Protein AF-A0A4S3JQ83-F1 (afdb_monomer_lite)

Sequence (144 aa):
MAGPMHPWKRSVSEDKIVYFREKFKEFLSSWKQEEPNMWKEDQERFIEDTALGLQTCFIQSMLLIMDREAFETNKPRLLFLDGYRKIIREGRLDLNEQRISEIAVCYERNIEIPEEVVVGEKYKIYGEIGKGLYRLTNEDFADP

Foldseek 3Di:
DDPDDDPPVQDDDPVVLVVLLVQLLVQLVVVLVVCVPVCVVDVQVSSLVSSVSNLLSQFDDKDWDCDPVCVVPVWTKIFGAGSVRAGQKIDTDNDDPVVVVVVVVCVVVSHDDPPPIDGGQQCGCPHVVNCVRNVDDVVSSDRD

Secondary structure (DSSP, 8-state):
------GGGS---HHHHHHHHHHHHHHHHHHHHH-HHHHHH-HHHHHHHHTHHHHHTT--EEEEE--HHHHHHS-PEEEEE-TT--EEEEEE----HHHHHHHHHHHHHT----SSEEEPTTTSTTSTTHHHHH---TTTTS--

Radius of gyration: 16.52 Å; chains: 1; bounding box: 47×34×43 Å

pLDDT: mean 84.31, std 15.48, range [29.77, 96.5]

Organism: NCBI:txid1220188

Structure (mmCIF, N/CA/C/O backbone):
data_AF-A0A4S3JQ83-F1
#
_entry.id   AF-A0A4S3JQ83-F1
#
loop_
_atom_site.group_PDB
_atom_site.id
_atom_site.type_symbol
_atom_site.label_atom_id
_atom_site.label_alt_id
_atom_site.label_comp_id
_atom_site.label_asym_id
_atom_site.label_entity_id
_atom_site.label_seq_id
_atom_site.pdbx_PDB_ins_code
_atom_site.Cartn_x
_atom_site.Cartn_y
_atom_site.Cartn_z
_atom_site.occupancy
_atom_site.B_iso_or_equiv
_atom_site.auth_seq_id
_atom_site.auth_comp_id
_atom_site.auth_asym_id
_atom_site.auth_atom_id
_atom_site.pdbx_PDB_model_num
ATOM 1 N N . MET A 1 1 ? 27.101 -13.643 -6.918 1.00 29.77 1 MET A N 1
ATOM 2 C CA . MET A 1 1 ? 26.940 -14.704 -5.900 1.00 29.77 1 MET A CA 1
ATOM 3 C C . MET A 1 1 ? 25.951 -14.191 -4.869 1.00 29.77 1 MET A C 1
ATOM 5 O O . MET A 1 1 ? 26.245 -13.192 -4.230 1.00 29.77 1 MET A O 1
ATOM 9 N N . ALA A 1 2 ? 24.759 -14.780 -4.783 1.00 34.25 2 ALA A N 1
ATOM 10 C CA . ALA A 1 2 ? 23.774 -14.409 -3.770 1.00 34.25 2 ALA A CA 1
ATOM 11 C C . ALA A 1 2 ? 24.110 -15.166 -2.476 1.00 34.25 2 ALA A C 1
ATOM 13 O O . ALA A 1 2 ? 24.168 -16.394 -2.486 1.00 34.25 2 ALA A O 1
ATOM 14 N N . GLY A 1 3 ? 24.413 -14.431 -1.403 1.00 30.64 3 GLY A N 1
ATOM 15 C CA . GLY A 1 3 ? 24.700 -14.997 -0.083 1.00 30.64 3 GLY A CA 1
ATOM 16 C C . GLY A 1 3 ? 23.494 -15.737 0.514 1.00 30.64 3 GLY A C 1
ATOM 17 O O . GLY A 1 3 ? 22.379 -15.628 -0.005 1.00 30.64 3 GLY A O 1
ATOM 18 N N . PRO A 1 4 ? 23.693 -16.508 1.597 1.00 34.59 4 PRO A N 1
ATOM 19 C CA . PRO A 1 4 ? 22.652 -17.351 2.164 1.00 34.59 4 PRO A CA 1
ATOM 20 C C . PRO A 1 4 ? 21.495 -16.486 2.677 1.00 34.59 4 PRO A C 1
ATOM 22 O O . PRO A 1 4 ? 21.633 -15.689 3.603 1.00 34.59 4 PRO A O 1
ATOM 25 N N . MET A 1 5 ? 20.333 -16.644 2.046 1.00 35.47 5 MET A N 1
ATOM 26 C CA . MET A 1 5 ? 19.081 -16.015 2.454 1.00 35.47 5 MET A CA 1
ATOM 27 C C . MET A 1 5 ? 18.645 -16.626 3.794 1.00 35.47 5 MET A C 1
ATOM 29 O O . MET A 1 5 ? 18.121 -17.739 3.839 1.00 35.47 5 MET A O 1
ATOM 33 N N . HIS A 1 6 ? 18.894 -15.920 4.900 1.00 30.52 6 HIS A N 1
ATOM 34 C CA . HIS A 1 6 ? 18.501 -16.382 6.229 1.00 30.52 6 HIS A CA 1
ATOM 35 C C . HIS A 1 6 ? 16.963 -16.521 6.333 1.00 30.52 6 HIS A C 1
ATOM 37 O O . HIS A 1 6 ? 16.248 -15.564 6.027 1.00 30.52 6 HIS A O 1
ATOM 43 N N . PRO A 1 7 ? 16.431 -17.666 6.810 1.00 37.28 7 PRO A N 1
ATOM 44 C CA . PRO A 1 7 ? 14.985 -17.931 6.888 1.00 37.28 7 PRO A CA 1
ATOM 45 C C . PRO A 1 7 ? 14.195 -16.980 7.801 1.00 37.28 7 PRO A C 1
ATOM 47 O O . PRO A 1 7 ? 12.973 -16.906 7.702 1.00 37.28 7 PRO A O 1
ATOM 50 N N . TRP A 1 8 ? 14.882 -16.244 8.677 1.00 32.94 8 TRP A N 1
ATOM 51 C CA . TRP A 1 8 ? 14.294 -15.517 9.805 1.00 32.94 8 TRP A CA 1
ATOM 52 C C . TRP A 1 8 ? 13.916 -14.051 9.5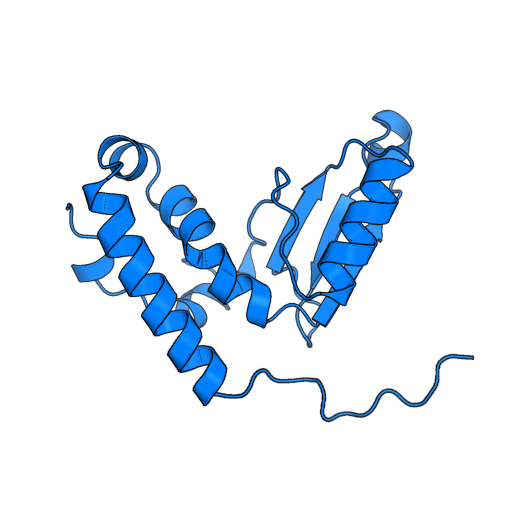15 1.00 32.94 8 TRP A C 1
ATOM 54 O O . TRP A 1 8 ? 13.504 -13.342 10.423 1.00 32.94 8 TRP A O 1
ATOM 64 N N . LYS A 1 9 ? 13.991 -13.591 8.255 1.00 42.22 9 LYS A N 1
ATOM 65 C CA . LYS A 1 9 ? 13.469 -12.274 7.815 1.00 42.22 9 LYS A CA 1
ATOM 66 C C . LYS A 1 9 ? 12.053 -12.336 7.206 1.00 42.22 9 LYS A C 1
ATOM 68 O O . LYS A 1 9 ? 11.639 -11.421 6.510 1.00 42.22 9 LYS A O 1
ATOM 73 N N . ARG A 1 10 ? 11.303 -13.425 7.418 1.00 49.19 10 ARG A N 1
ATOM 74 C CA . ARG A 1 1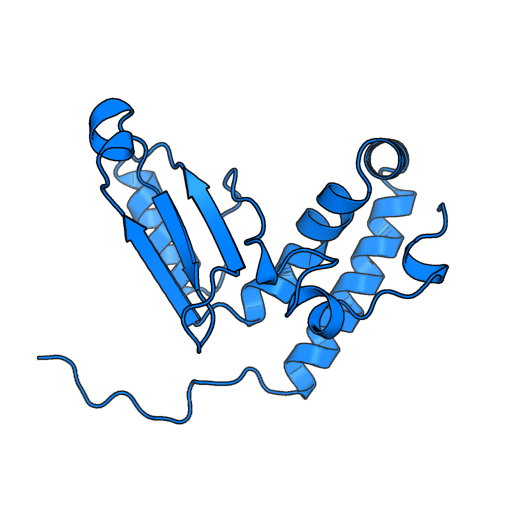0 ? 10.009 -13.666 6.742 1.00 49.19 10 ARG A CA 1
ATOM 75 C C . ARG A 1 10 ? 8.762 -13.113 7.447 1.00 49.19 10 ARG A C 1
ATOM 77 O O . ARG A 1 10 ? 7.683 -13.227 6.877 1.00 49.19 10 ARG A O 1
ATOM 84 N N . SER A 1 11 ? 8.861 -12.527 8.640 1.00 62.72 11 SER A N 1
ATOM 85 C CA . SER A 1 11 ? 7.680 -12.051 9.375 1.00 62.72 11 SER A CA 1
ATOM 86 C C . SER A 1 11 ? 7.935 -10.739 10.107 1.00 62.72 11 SER A C 1
ATOM 88 O O . SER A 1 11 ? 8.887 -10.621 10.879 1.00 62.72 11 SER A O 1
ATOM 90 N N . VAL A 1 12 ? 7.038 -9.776 9.909 1.00 69.50 12 VAL A N 1
ATOM 91 C CA . VAL A 1 12 ? 6.848 -8.647 10.827 1.00 69.50 12 VAL A CA 1
ATOM 92 C C . VAL A 1 12 ? 6.421 -9.225 12.180 1.00 69.50 12 VAL A C 1
ATOM 94 O O . VAL A 1 12 ? 5.603 -10.145 12.207 1.00 69.50 12 VAL A O 1
ATOM 97 N N . SER A 1 13 ? 6.989 -8.750 13.293 1.00 81.94 13 SER A N 1
ATOM 98 C CA . SER A 1 13 ? 6.569 -9.224 14.618 1.00 81.94 13 SER A CA 1
ATOM 99 C C . SER A 1 13 ? 5.102 -8.880 14.868 1.00 81.94 13 SER A C 1
ATOM 101 O O . SER A 1 13 ? 4.637 -7.820 14.446 1.00 81.94 13 SER A O 1
ATOM 103 N N . GLU A 1 14 ? 4.379 -9.748 15.575 1.00 82.06 14 GLU A N 1
ATOM 104 C CA . GLU A 1 14 ? 2.957 -9.524 15.864 1.00 82.06 14 GLU A CA 1
ATOM 105 C C . GLU A 1 14 ? 2.720 -8.180 16.563 1.00 82.06 14 GLU A C 1
ATOM 107 O O . GLU A 1 14 ? 1.831 -7.442 16.150 1.00 82.06 14 GLU A O 1
ATOM 112 N N . ASP A 1 15 ? 3.586 -7.796 17.505 1.00 86.75 15 ASP A N 1
ATOM 113 C CA . ASP A 1 15 ? 3.520 -6.498 18.190 1.00 86.75 15 ASP A CA 1
ATOM 114 C C . ASP A 1 15 ? 3.580 -5.311 17.221 1.00 86.75 15 ASP A C 1
ATOM 116 O O . ASP A 1 15 ? 2.835 -4.342 17.363 1.00 86.75 15 ASP A O 1
ATOM 120 N N . LYS A 1 16 ? 4.436 -5.388 16.190 1.00 84.62 16 LYS A N 1
ATOM 121 C CA . LYS A 1 16 ? 4.515 -4.344 15.160 1.00 84.62 16 LYS A CA 1
ATOM 122 C C . LYS A 1 16 ? 3.237 -4.307 14.330 1.00 84.62 16 LYS A C 1
ATOM 124 O O . LYS A 1 16 ? 2.746 -3.224 14.035 1.00 84.62 16 LYS A O 1
ATOM 129 N N . ILE A 1 17 ? 2.689 -5.468 13.972 1.00 85.19 17 ILE A N 1
ATOM 130 C CA . ILE A 1 17 ? 1.437 -5.553 13.208 1.00 85.19 17 ILE A CA 1
ATOM 131 C C . ILE A 1 17 ? 0.280 -4.948 14.009 1.00 85.19 17 ILE A C 1
ATOM 133 O O . ILE A 1 17 ? -0.524 -4.206 13.450 1.00 85.19 17 ILE A O 1
ATOM 137 N N . VAL A 1 18 ? 0.191 -5.253 15.307 1.00 89.69 18 VAL A N 1
ATOM 138 C CA . VAL A 1 18 ? -0.824 -4.684 16.205 1.00 89.69 18 VAL A CA 1
ATOM 139 C C . VAL A 1 18 ? -0.673 -3.168 16.274 1.00 89.69 18 VAL A C 1
ATOM 141 O O . VAL A 1 18 ? -1.633 -2.467 15.969 1.00 89.69 18 VAL A O 1
ATOM 144 N N . TYR A 1 19 ? 0.537 -2.674 16.544 1.00 90.62 19 TYR A N 1
ATOM 145 C CA . TYR A 1 19 ? 0.827 -1.241 16.600 1.00 90.62 19 TYR A CA 1
ATOM 146 C C . TYR A 1 19 ? 0.414 -0.501 15.318 1.00 90.62 19 TYR A C 1
ATOM 148 O O . TYR A 1 19 ? -0.301 0.498 15.369 1.00 90.62 19 TYR A O 1
ATOM 156 N N . PHE A 1 20 ? 0.828 -0.997 14.147 1.00 90.44 20 PHE A N 1
ATOM 157 C CA . PHE A 1 20 ? 0.488 -0.350 12.879 1.00 90.44 20 PHE A CA 1
ATOM 158 C C . PHE A 1 20 ? -1.003 -0.441 12.552 1.00 90.44 20 PHE A C 1
ATOM 160 O O . PHE A 1 20 ? -1.535 0.467 11.919 1.00 90.44 20 PHE A O 1
ATOM 167 N N . ARG A 1 21 ? -1.693 -1.501 12.990 1.00 93.06 21 ARG A N 1
ATOM 168 C CA . ARG A 1 21 ? -3.144 -1.620 12.818 1.00 93.06 21 ARG A CA 1
ATOM 169 C C . ARG A 1 21 ? -3.891 -0.603 13.676 1.00 93.06 21 ARG A C 1
ATOM 171 O O . ARG A 1 21 ? -4.830 0.011 13.184 1.00 93.06 21 ARG A O 1
ATOM 178 N N . GLU A 1 22 ? -3.481 -0.415 14.926 1.00 94.31 22 GLU A N 1
ATOM 179 C CA . GLU A 1 22 ? -4.061 0.602 15.811 1.00 94.31 22 GLU A CA 1
ATOM 180 C C . GLU A 1 22 ? -3.851 2.004 15.236 1.00 94.31 22 GLU A C 1
ATOM 182 O O . GLU A 1 22 ? -4.815 2.748 15.075 1.00 94.31 22 GLU A O 1
ATOM 187 N N . LYS A 1 23 ? -2.623 2.317 14.798 1.00 93.81 23 LYS A N 1
ATOM 188 C CA . LYS A 1 23 ? -2.316 3.592 14.132 1.00 93.81 23 LYS A CA 1
ATOM 189 C C . LYS A 1 23 ? -3.140 3.815 12.871 1.00 93.81 23 LYS A C 1
ATOM 191 O O . LYS A 1 23 ? -3.642 4.910 12.656 1.00 93.81 23 LYS A O 1
ATOM 196 N N . PHE A 1 24 ? -3.314 2.777 12.058 1.00 94.62 24 PHE A N 1
ATOM 197 C CA . PHE A 1 24 ? -4.180 2.838 10.888 1.00 94.62 24 PHE A CA 1
ATOM 198 C C . PHE A 1 24 ? -5.626 3.201 11.261 1.00 94.62 24 PHE A C 1
ATOM 200 O O . PHE A 1 24 ? -6.198 4.082 10.628 1.00 94.62 24 PHE A O 1
ATOM 207 N N . LYS A 1 25 ? -6.211 2.581 12.295 1.00 95.62 25 LYS A N 1
ATOM 208 C CA . LYS A 1 25 ? -7.585 2.900 12.720 1.00 95.62 25 LYS A CA 1
ATOM 209 C C . LYS A 1 25 ? -7.717 4.315 13.284 1.00 95.62 25 LYS A C 1
ATOM 211 O O . LYS A 1 25 ? -8.708 4.987 13.006 1.00 95.62 25 LYS A O 1
ATOM 216 N N . GLU A 1 26 ? -6.717 4.782 14.032 1.00 95.50 26 GLU A N 1
ATOM 217 C CA . GLU A 1 26 ? -6.648 6.175 14.492 1.00 95.50 26 GLU A CA 1
ATOM 218 C C . GLU A 1 26 ? -6.646 7.150 13.305 1.00 95.50 26 GLU A C 1
ATOM 220 O O . GLU A 1 26 ? -7.446 8.086 13.280 1.00 95.50 26 GLU A O 1
ATOM 225 N N . PHE A 1 27 ? -5.800 6.905 12.296 1.00 94.12 27 PHE A N 1
ATOM 226 C CA . PHE A 1 27 ? -5.749 7.737 11.093 1.00 94.12 27 PHE A CA 1
ATOM 227 C C . PHE A 1 27 ? -7.041 7.671 10.285 1.00 94.12 27 PHE A C 1
ATOM 229 O O . PHE A 1 27 ? -7.532 8.716 9.877 1.00 94.12 27 PHE A O 1
ATOM 236 N N . LEU A 1 28 ? -7.630 6.483 10.116 1.00 95.94 28 LEU A N 1
ATOM 237 C CA . LEU A 1 28 ? -8.899 6.313 9.406 1.00 95.94 28 LEU A CA 1
ATOM 238 C C . LEU A 1 28 ? -10.007 7.150 10.045 1.00 95.94 28 LEU A C 1
ATOM 240 O O . LEU A 1 28 ? -10.741 7.833 9.338 1.00 95.94 28 LEU A O 1
ATOM 244 N N . SER A 1 29 ? -10.099 7.140 11.375 1.00 95.19 29 SER A N 1
ATOM 245 C CA . SER A 1 29 ? -11.069 7.957 12.106 1.00 95.19 29 SER A CA 1
ATOM 246 C C . SER A 1 29 ? -10.807 9.461 11.940 1.00 95.19 29 SER A C 1
ATOM 248 O O . SER A 1 29 ? -11.723 10.203 11.593 1.00 95.19 29 SER A O 1
ATOM 250 N N . SER A 1 30 ? -9.555 9.910 12.112 1.00 95.06 30 SER A N 1
ATOM 251 C CA . SER A 1 30 ? -9.182 11.330 11.957 1.00 95.06 30 SER A CA 1
ATOM 252 C C . SER A 1 30 ? -9.473 11.835 10.547 1.00 95.06 30 SER A C 1
ATOM 254 O O . SER A 1 30 ? -10.162 12.835 10.361 1.00 95.06 30 SER A O 1
ATOM 256 N N . TRP A 1 31 ? -9.012 11.103 9.533 1.00 94.00 31 TRP A N 1
ATOM 257 C CA . TRP A 1 31 ? -9.144 11.514 8.141 1.00 94.00 31 TRP A CA 1
ATOM 258 C C . TRP A 1 31 ? -10.596 11.502 7.678 1.00 94.00 31 TRP A C 1
ATOM 260 O O . TRP A 1 31 ? -10.978 12.356 6.888 1.00 94.00 31 TRP A O 1
ATOM 270 N N . LYS A 1 32 ? -11.439 10.590 8.178 1.00 94.88 32 LYS A N 1
ATOM 271 C CA . LYS A 1 32 ? -12.883 10.632 7.902 1.00 94.88 32 LYS A CA 1
ATOM 272 C C . LYS A 1 32 ? -13.529 11.936 8.366 1.00 94.88 32 LYS A C 1
ATOM 274 O O . LYS A 1 32 ? -14.425 12.438 7.693 1.00 94.88 32 LYS A O 1
ATOM 279 N N . GLN A 1 33 ? -13.100 12.463 9.513 1.00 93.81 33 GLN A N 1
ATOM 280 C CA . GLN A 1 33 ? -13.604 13.734 10.037 1.00 93.81 33 GLN A CA 1
ATOM 281 C C . GLN A 1 33 ? -13.075 14.931 9.241 1.00 93.81 33 GLN A C 1
ATOM 283 O O . GLN A 1 33 ? -13.808 15.898 9.037 1.00 93.81 33 GLN A O 1
ATOM 288 N N . GLU A 1 34 ? -11.823 14.864 8.789 1.00 94.56 34 GLU A N 1
ATOM 289 C CA . GLU A 1 34 ? -11.171 15.923 8.011 1.00 94.56 34 GLU A CA 1
ATOM 290 C C . GLU A 1 34 ? -11.678 15.979 6.560 1.00 94.56 34 GLU A C 1
ATOM 292 O O . GLU A 1 34 ? -11.981 17.057 6.054 1.00 94.56 34 GLU A O 1
ATOM 297 N N . GLU A 1 35 ? -11.844 14.820 5.917 1.00 93.50 35 GLU A N 1
ATOM 298 C CA . GLU A 1 35 ? -12.166 14.670 4.493 1.00 93.50 35 GLU A CA 1
ATOM 299 C C . GLU A 1 35 ? 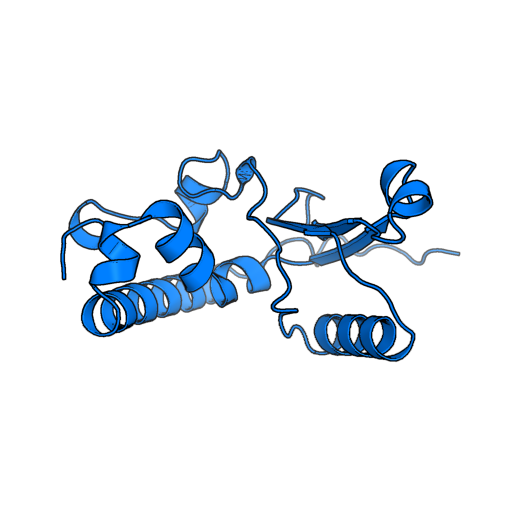-13.417 13.788 4.257 1.00 93.50 35 GLU A C 1
ATOM 301 O O . GLU A 1 35 ? -13.375 12.778 3.542 1.00 93.50 35 GLU A O 1
ATOM 306 N N . PRO A 1 36 ? -14.593 14.159 4.807 1.00 93.94 36 PRO A N 1
ATOM 307 C CA . PRO A 1 36 ? -15.800 13.329 4.755 1.00 93.94 36 PRO A CA 1
ATOM 308 C C . PRO A 1 36 ? -16.355 13.145 3.336 1.00 93.94 36 PRO A C 1
ATOM 310 O O . PRO A 1 36 ? -17.106 12.204 3.078 1.00 93.94 36 PRO A O 1
ATOM 313 N N . ASN A 1 37 ? -16.022 14.047 2.409 1.00 95.25 37 ASN A N 1
ATOM 314 C CA . ASN A 1 37 ? -16.444 13.935 1.014 1.00 95.25 37 ASN A CA 1
ATOM 315 C C . ASN A 1 37 ? -15.653 12.848 0.280 1.00 95.25 37 ASN A C 1
ATOM 317 O O . ASN A 1 37 ? -16.264 12.060 -0.434 1.00 95.25 37 ASN A O 1
ATOM 321 N N . MET A 1 38 ? -14.336 12.758 0.509 1.00 92.44 38 MET A N 1
ATOM 322 C CA . MET A 1 38 ? -13.507 11.702 -0.082 1.00 92.44 38 MET A CA 1
ATOM 323 C C . MET A 1 38 ? -13.928 10.324 0.436 1.00 92.44 38 MET A C 1
ATOM 325 O O . MET A 1 38 ? -14.030 9.380 -0.344 1.00 92.44 38 MET A O 1
ATOM 329 N N . TRP A 1 39 ? -14.272 10.231 1.728 1.00 94.50 39 TRP A N 1
ATOM 330 C CA . TRP A 1 39 ? -14.865 9.022 2.305 1.00 94.50 39 TRP A CA 1
ATOM 331 C C . TRP A 1 39 ? -16.134 8.583 1.559 1.00 94.50 39 TRP A C 1
ATOM 333 O O . TRP A 1 39 ? -16.300 7.406 1.259 1.00 94.50 39 TRP A O 1
ATOM 343 N N . LYS A 1 40 ? -17.039 9.516 1.246 1.00 93.81 40 LYS A N 1
ATOM 344 C CA . LYS A 1 40 ? -18.311 9.208 0.567 1.00 93.81 40 LYS A CA 1
ATOM 345 C C . LYS A 1 40 ? -18.150 8.885 -0.917 1.00 93.81 40 LYS A C 1
ATOM 347 O O . LYS A 1 40 ? -19.011 8.205 -1.469 1.00 93.81 40 LYS A O 1
ATOM 352 N N . GLU A 1 41 ? -17.109 9.407 -1.557 1.00 94.81 41 GLU A N 1
ATOM 353 C CA . GLU A 1 41 ? -16.842 9.193 -2.978 1.00 94.81 41 GLU A CA 1
ATOM 354 C C . GLU A 1 41 ? -16.306 7.783 -3.247 1.00 94.81 41 GLU A C 1
ATOM 356 O O . GLU A 1 41 ? -16.854 7.075 -4.091 1.00 94.81 41 GLU A O 1
ATOM 361 N N . ASP A 1 42 ? -15.274 7.365 -2.509 1.00 93.31 42 ASP A N 1
ATOM 362 C CA . ASP A 1 42 ? -14.647 6.052 -2.671 1.00 93.31 42 ASP A CA 1
ATOM 363 C C . ASP A 1 42 ? -14.068 5.555 -1.338 1.00 93.31 42 ASP A C 1
ATOM 365 O O . ASP A 1 42 ? -12.910 5.802 -0.990 1.00 93.31 42 ASP A O 1
ATOM 369 N N . GLN A 1 43 ? -14.896 4.836 -0.577 1.00 93.06 43 GLN A N 1
ATOM 370 C CA . GLN A 1 43 ? -14.516 4.295 0.730 1.00 93.06 43 GLN A CA 1
ATOM 371 C C . GLN A 1 43 ? -13.342 3.318 0.643 1.00 93.06 43 GLN A C 1
ATOM 373 O O . GLN A 1 43 ? -12.493 3.304 1.534 1.00 93.06 43 GLN A O 1
ATOM 378 N N . GLU A 1 44 ? -13.296 2.480 -0.396 1.00 91.88 44 GLU A N 1
ATOM 379 C CA . GLU A 1 44 ? -12.263 1.450 -0.508 1.00 91.88 44 GLU A CA 1
ATOM 380 C C . GLU A 1 44 ? -10.905 2.097 -0.732 1.00 91.88 44 GLU A C 1
ATOM 382 O O . GLU A 1 44 ? -9.966 1.835 0.023 1.00 91.88 44 GLU A O 1
ATOM 387 N N . ARG A 1 45 ? -10.828 3.009 -1.705 1.00 89.62 45 ARG A N 1
ATOM 388 C CA . ARG A 1 45 ? -9.605 3.754 -1.988 1.00 89.62 45 ARG A CA 1
ATOM 389 C C . ARG A 1 45 ? -9.169 4.595 -0.795 1.00 89.62 45 ARG A C 1
ATOM 391 O O . ARG A 1 45 ? -7.997 4.573 -0.436 1.00 89.62 45 ARG A O 1
ATOM 398 N N . PHE A 1 46 ? -10.108 5.265 -0.128 1.00 92.62 46 PHE A N 1
ATOM 399 C CA . PHE A 1 46 ? -9.820 6.049 1.072 1.00 92.62 46 PHE A CA 1
ATOM 400 C C . PHE A 1 46 ? -9.165 5.202 2.174 1.00 92.62 46 PHE A C 1
ATOM 402 O O . PHE A 1 46 ? -8.169 5.599 2.785 1.00 92.62 46 PHE A O 1
ATOM 409 N N . ILE A 1 47 ? -9.703 4.003 2.418 1.00 93.56 47 ILE A N 1
ATOM 410 C CA . ILE A 1 47 ? -9.144 3.053 3.384 1.00 93.56 47 ILE A CA 1
ATOM 411 C C . ILE A 1 47 ? -7.753 2.592 2.948 1.00 93.56 47 ILE A C 1
ATOM 413 O O . ILE A 1 47 ? -6.835 2.546 3.768 1.00 93.56 47 ILE A O 1
ATOM 417 N N . GLU A 1 48 ? -7.596 2.232 1.677 1.00 91.06 48 GLU A N 1
ATOM 418 C CA . GLU A 1 48 ? -6.343 1.729 1.116 1.00 91.06 48 GLU A CA 1
ATOM 419 C C . GLU A 1 48 ? -5.213 2.764 1.151 1.00 91.06 48 GLU A C 1
ATOM 421 O O . GLU A 1 48 ? -4.067 2.394 1.435 1.00 91.06 48 GLU A O 1
ATOM 426 N N . ASP A 1 49 ? -5.542 4.039 0.939 1.00 88.38 49 ASP A N 1
ATOM 427 C CA . ASP A 1 49 ? -4.629 5.176 1.055 1.00 88.38 49 ASP A CA 1
ATOM 428 C C . ASP A 1 49 ? -4.288 5.469 2.520 1.00 88.38 49 ASP A C 1
ATOM 430 O O . ASP A 1 49 ? -3.129 5.708 2.853 1.00 88.38 49 ASP A O 1
ATOM 434 N N . THR A 1 50 ? -5.254 5.346 3.435 1.00 91.44 50 THR A N 1
ATOM 435 C CA . THR A 1 50 ? -5.002 5.528 4.875 1.00 91.44 50 THR A CA 1
ATOM 436 C C . THR A 1 50 ? -4.172 4.384 5.474 1.00 91.44 50 THR A C 1
ATOM 438 O O . THR A 1 50 ? -3.426 4.563 6.441 1.00 91.44 50 THR A O 1
ATOM 441 N N . ALA A 1 51 ? -4.255 3.180 4.901 1.00 91.31 51 ALA A N 1
ATOM 442 C CA . ALA A 1 51 ? -3.557 1.991 5.391 1.00 91.31 51 ALA A CA 1
ATOM 443 C C . ALA A 1 51 ? -2.075 1.903 4.986 1.00 91.31 51 ALA A C 1
ATOM 445 O O . ALA A 1 51 ? -1.422 0.877 5.198 1.00 91.31 51 ALA A O 1
ATOM 446 N N . LEU A 1 52 ? -1.528 2.991 4.461 1.00 86.75 52 LEU A N 1
ATOM 447 C CA . LEU A 1 52 ? -0.174 3.145 3.947 1.00 86.75 52 LEU A CA 1
ATOM 448 C C . LEU A 1 52 ? 0.929 2.586 4.845 1.00 86.75 52 LEU A C 1
ATOM 450 O O . LEU A 1 52 ? 1.708 1.712 4.454 1.00 86.75 52 LEU A O 1
ATOM 454 N N . GLY A 1 53 ? 0.976 3.066 6.090 1.00 83.25 53 GLY A N 1
ATOM 455 C CA . GLY A 1 53 ? 1.993 2.663 7.057 1.00 83.25 53 GLY A CA 1
ATOM 456 C C . GLY A 1 53 ? 1.848 1.195 7.452 1.00 83.25 53 GLY A C 1
ATOM 457 O O . GLY A 1 53 ? 2.845 0.488 7.612 1.00 83.25 53 GLY A O 1
ATOM 458 N N . LEU A 1 54 ? 0.604 0.711 7.537 1.00 89.38 54 LEU A N 1
ATOM 459 C CA . LEU A 1 54 ? 0.314 -0.690 7.818 1.00 89.38 54 LEU A CA 1
ATOM 460 C C . LEU A 1 54 ? 0.764 -1.594 6.669 1.00 89.38 54 LEU A C 1
ATOM 462 O O . LEU A 1 54 ? 1.394 -2.612 6.927 1.00 89.38 54 LEU A O 1
ATOM 466 N N . GLN A 1 55 ? 0.504 -1.231 5.416 1.00 89.44 55 GLN A N 1
ATOM 467 C CA . GLN A 1 55 ? 0.957 -1.996 4.250 1.00 89.44 55 GLN A CA 1
ATOM 468 C C . GLN A 1 55 ? 2.490 -1.980 4.136 1.00 89.44 55 GLN A C 1
ATOM 470 O O . GLN A 1 55 ? 3.111 -3.028 3.946 1.00 89.44 55 GLN A O 1
ATOM 475 N N . THR A 1 56 ? 3.108 -0.813 4.344 1.00 84.31 56 THR A N 1
ATOM 476 C CA . THR A 1 56 ? 4.562 -0.609 4.251 1.00 84.31 56 THR A CA 1
ATOM 477 C C . THR A 1 56 ? 5.338 -1.504 5.211 1.00 84.31 56 THR A C 1
ATOM 479 O O . THR A 1 56 ? 6.386 -2.036 4.848 1.00 84.31 56 THR A O 1
ATOM 482 N N . CYS A 1 57 ? 4.819 -1.755 6.420 1.00 82.12 57 CYS A N 1
ATOM 483 C CA . CYS A 1 57 ? 5.538 -2.580 7.390 1.00 82.12 57 CYS A CA 1
ATOM 484 C C . CYS A 1 57 ? 5.747 -4.037 6.927 1.00 82.12 57 CYS A C 1
ATOM 486 O O . CYS A 1 57 ? 6.661 -4.695 7.424 1.00 82.12 57 CYS A O 1
ATOM 488 N N . PHE A 1 58 ? 4.967 -4.520 5.949 1.00 84.88 58 PHE A N 1
ATOM 489 C CA . PHE A 1 58 ? 5.093 -5.862 5.369 1.00 84.88 58 PHE A CA 1
ATOM 490 C C . PHE A 1 58 ? 6.017 -5.937 4.153 1.00 84.88 58 PHE A C 1
ATOM 492 O O . PHE A 1 58 ? 6.341 -7.049 3.727 1.00 84.88 58 PHE A O 1
ATOM 499 N N . ILE A 1 59 ? 6.462 -4.806 3.602 1.00 85.81 59 ILE A N 1
ATOM 500 C CA . ILE A 1 59 ? 7.345 -4.792 2.434 1.00 85.81 59 ILE A CA 1
ATOM 501 C C . ILE A 1 59 ? 8.688 -5.423 2.816 1.00 85.81 59 ILE A C 1
ATOM 503 O O . ILE A 1 59 ? 9.325 -5.053 3.799 1.00 85.81 59 ILE A O 1
ATOM 507 N N . GLN A 1 60 ? 9.111 -6.418 2.040 1.00 85.50 60 GLN A N 1
ATOM 508 C CA . GLN A 1 60 ? 10.398 -7.108 2.193 1.00 85.50 60 GLN A CA 1
ATOM 509 C C . GLN A 1 60 ? 11.293 -6.955 0.970 1.00 85.50 60 GLN A C 1
ATOM 511 O O . GLN A 1 60 ? 12.502 -7.166 1.053 1.00 85.50 60 GLN A O 1
ATOM 516 N N . SER A 1 61 ? 10.704 -6.644 -0.181 1.00 86.38 61 SER A N 1
ATOM 517 C CA . SER A 1 61 ? 11.453 -6.403 -1.404 1.00 86.38 61 SER A CA 1
ATOM 518 C C . SER A 1 61 ? 10.666 -5.519 -2.354 1.00 86.38 61 SER A C 1
ATOM 520 O O . SER A 1 61 ? 9.442 -5.422 -2.273 1.00 86.38 61 SER A O 1
ATOM 522 N N . MET A 1 62 ? 11.397 -4.897 -3.265 1.00 86.75 62 MET A N 1
ATOM 523 C CA . MET A 1 62 ? 10.861 -4.064 -4.323 1.00 86.75 62 MET A CA 1
ATOM 524 C C . MET A 1 62 ? 11.444 -4.542 -5.651 1.00 86.75 62 MET A C 1
ATOM 526 O O . MET A 1 62 ? 12.627 -4.886 -5.719 1.00 86.75 62 MET A O 1
ATOM 530 N N . LEU A 1 63 ? 10.620 -4.596 -6.694 1.00 89.12 63 LEU A N 1
ATOM 531 C CA . LEU A 1 63 ? 11.050 -4.940 -8.046 1.00 89.12 63 LEU A CA 1
ATOM 532 C C . LEU A 1 63 ? 10.635 -3.844 -9.014 1.00 89.12 63 LEU A C 1
ATOM 534 O O . LEU A 1 63 ? 9.472 -3.459 -9.055 1.00 89.12 63 LEU A O 1
ATOM 538 N N . LEU A 1 64 ? 11.587 -3.404 -9.827 1.00 88.69 64 LEU A N 1
ATOM 539 C CA . LEU A 1 64 ? 11.349 -2.521 -10.956 1.00 88.69 64 LEU A CA 1
ATOM 540 C C . LEU A 1 64 ? 11.439 -3.352 -12.240 1.00 88.69 64 LEU A C 1
ATOM 542 O O . LEU A 1 64 ? 12.450 -4.015 -12.481 1.00 88.69 64 LEU A O 1
ATOM 546 N N . ILE A 1 65 ? 10.376 -3.356 -13.039 1.00 92.38 65 ILE A N 1
ATOM 547 C CA . ILE A 1 65 ? 10.235 -4.223 -14.211 1.00 92.38 65 ILE A CA 1
ATOM 548 C C . ILE A 1 65 ? 10.151 -3.375 -15.480 1.00 92.38 65 ILE A C 1
ATOM 550 O O . ILE A 1 65 ? 9.226 -2.582 -15.656 1.00 92.38 65 ILE A O 1
ATOM 554 N N . MET A 1 66 ? 11.093 -3.622 -16.393 1.00 92.75 66 MET A N 1
ATOM 555 C CA . MET A 1 66 ? 11.074 -3.130 -17.773 1.00 92.75 66 MET A CA 1
ATOM 556 C C . MET A 1 66 ? 10.379 -4.167 -18.668 1.00 92.75 66 MET A C 1
ATOM 558 O O . MET A 1 66 ? 11.034 -4.969 -19.334 1.00 92.75 66 MET A O 1
ATOM 562 N N . ASP A 1 67 ? 9.049 -4.225 -18.609 1.00 94.81 67 ASP A N 1
ATOM 563 C CA . ASP A 1 67 ? 8.248 -5.083 -19.485 1.00 94.81 67 ASP A CA 1
ATOM 564 C C . ASP A 1 67 ? 7.950 -4.398 -20.828 1.00 94.81 67 ASP A C 1
ATOM 566 O O . ASP A 1 67 ? 8.403 -3.289 -21.104 1.00 94.81 67 ASP A O 1
ATOM 570 N N . ARG A 1 68 ? 7.194 -5.074 -21.698 1.00 96.50 68 ARG A N 1
ATOM 571 C CA . ARG A 1 68 ? 6.835 -4.538 -23.015 1.00 96.50 68 ARG A CA 1
ATOM 572 C C . ARG A 1 68 ? 6.176 -3.156 -22.927 1.00 96.50 68 ARG A C 1
ATOM 574 O O . ARG A 1 68 ? 6.554 -2.265 -23.676 1.00 96.50 68 ARG A O 1
ATOM 581 N N . GLU A 1 69 ? 5.232 -2.981 -22.007 1.00 94.38 69 GLU A N 1
ATOM 582 C CA . GLU A 1 69 ? 4.540 -1.706 -21.806 1.00 94.38 69 GLU A CA 1
ATOM 583 C C . GLU A 1 69 ? 5.513 -0.619 -21.340 1.00 94.38 69 GLU A C 1
ATOM 585 O O . GLU A 1 69 ? 5.433 0.511 -21.811 1.00 94.38 69 GLU A O 1
ATOM 590 N N . ALA A 1 70 ? 6.488 -0.955 -20.490 1.00 92.88 70 ALA A N 1
ATOM 591 C CA . ALA A 1 70 ? 7.539 -0.024 -20.094 1.00 92.88 70 ALA A CA 1
ATOM 592 C C . ALA A 1 70 ? 8.377 0.455 -21.289 1.00 92.88 70 ALA A C 1
ATOM 594 O O . ALA A 1 70 ? 8.715 1.631 -21.356 1.00 92.88 70 ALA A O 1
ATOM 595 N N . PHE A 1 71 ? 8.687 -0.421 -22.250 1.00 91.50 71 PHE A N 1
ATOM 596 C CA . PHE A 1 71 ? 9.389 -0.018 -23.475 1.00 91.50 71 PHE A CA 1
ATOM 597 C C . PHE A 1 71 ? 8.531 0.858 -24.397 1.00 91.50 71 PHE A C 1
ATOM 599 O O . PHE A 1 71 ? 9.071 1.709 -25.098 1.00 91.50 71 PHE A O 1
ATOM 606 N N . GLU A 1 72 ? 7.211 0.665 -24.399 1.00 94.88 72 GLU A N 1
ATOM 607 C CA . GLU A 1 72 ? 6.273 1.440 -25.222 1.00 94.88 72 GLU A CA 1
ATOM 608 C C . GLU A 1 72 ? 5.949 2.812 -24.604 1.00 94.88 72 GLU A C 1
ATOM 610 O O . GLU A 1 72 ? 5.773 3.792 -25.324 1.00 94.88 72 GLU A O 1
ATOM 615 N N . THR A 1 73 ? 5.893 2.895 -23.274 1.00 91.38 73 THR A N 1
ATOM 616 C CA . THR A 1 73 ? 5.422 4.083 -22.537 1.00 91.38 73 THR A CA 1
ATOM 617 C C . THR A 1 73 ? 6.526 4.833 -21.799 1.00 91.38 73 THR A C 1
ATOM 619 O O . THR A 1 73 ? 6.282 5.920 -21.284 1.00 91.38 73 THR A O 1
ATOM 622 N N . ASN A 1 74 ? 7.729 4.260 -21.727 1.00 89.38 74 ASN A N 1
ATOM 623 C CA . ASN A 1 74 ? 8.806 4.685 -20.832 1.00 89.38 74 ASN A CA 1
ATOM 624 C C . ASN A 1 74 ? 8.407 4.681 -19.340 1.00 89.38 74 ASN A C 1
ATOM 626 O O . ASN A 1 74 ? 9.003 5.399 -18.538 1.00 89.38 74 ASN A O 1
ATOM 630 N N . LYS A 1 75 ? 7.410 3.861 -18.967 1.00 90.25 75 LYS A N 1
ATOM 631 C CA . LYS A 1 75 ? 6.923 3.728 -17.590 1.00 90.25 75 LYS A CA 1
ATOM 632 C C . LYS A 1 75 ? 7.095 2.308 -17.041 1.00 90.25 75 LYS A C 1
ATOM 634 O O . LYS A 1 75 ? 6.216 1.452 -17.211 1.00 90.25 75 LYS A O 1
ATOM 639 N N . PRO A 1 76 ? 8.226 1.995 -16.391 1.00 90.19 76 PRO A N 1
ATOM 640 C CA . PRO A 1 76 ? 8.390 0.705 -15.735 1.00 90.19 76 PRO A CA 1
ATOM 641 C C . PRO A 1 76 ? 7.376 0.458 -14.630 1.00 90.19 76 PRO A C 1
ATOM 643 O O . PRO A 1 76 ? 6.845 1.379 -14.010 1.00 90.19 76 PRO A O 1
ATOM 646 N N . ARG A 1 77 ? 7.131 -0.829 -14.387 1.00 91.50 77 ARG A N 1
ATOM 647 C CA . ARG A 1 77 ? 6.258 -1.293 -13.312 1.00 91.50 77 ARG A CA 1
ATOM 648 C C . ARG A 1 77 ? 7.061 -1.433 -12.032 1.00 91.50 77 ARG A C 1
ATOM 650 O O . ARG A 1 77 ? 8.049 -2.168 -12.007 1.00 91.50 77 ARG A O 1
ATOM 657 N N . LEU A 1 78 ? 6.616 -0.769 -10.977 1.00 89.50 78 LEU A N 1
ATOM 658 C CA . LEU A 1 78 ? 7.128 -0.944 -9.627 1.00 89.50 78 LEU A CA 1
ATOM 659 C C . LEU A 1 78 ? 6.236 -1.917 -8.869 1.00 89.50 78 LEU A C 1
ATOM 661 O O . LEU A 1 78 ? 5.020 -1.750 -8.854 1.00 89.50 78 LEU A O 1
ATOM 665 N N . LEU A 1 79 ? 6.842 -2.909 -8.224 1.00 91.50 79 LEU A N 1
ATOM 666 C CA . LEU A 1 79 ? 6.168 -3.844 -7.332 1.00 91.50 79 LEU A CA 1
ATOM 667 C C . LEU A 1 79 ? 6.756 -3.737 -5.932 1.00 91.50 79 LEU A C 1
ATOM 669 O O . LEU A 1 79 ? 7.965 -3.900 -5.759 1.00 91.50 79 LEU A O 1
ATOM 673 N N . PHE A 1 80 ? 5.892 -3.595 -4.936 1.00 89.25 80 PHE A N 1
ATOM 674 C CA . PHE A 1 80 ? 6.227 -3.810 -3.535 1.00 89.25 80 PHE A CA 1
ATOM 675 C C . PHE A 1 80 ? 5.757 -5.192 -3.109 1.00 89.25 80 PHE A C 1
ATOM 677 O O . PHE A 1 80 ? 4.589 -5.544 -3.286 1.00 89.25 80 PHE A O 1
ATOM 684 N N . LEU A 1 81 ? 6.670 -5.988 -2.560 1.00 91.12 81 LEU A N 1
ATOM 685 C CA . LEU A 1 81 ? 6.442 -7.398 -2.283 1.00 91.12 81 LEU A CA 1
ATOM 686 C C . LEU A 1 81 ? 6.614 -7.729 -0.804 1.00 91.12 81 LEU A C 1
ATOM 688 O O . LEU A 1 81 ? 7.563 -7.275 -0.160 1.00 91.12 81 LEU A O 1
ATOM 692 N N . ASP A 1 82 ? 5.747 -8.605 -0.304 1.00 89.56 82 ASP A N 1
ATOM 693 C CA . ASP A 1 82 ? 5.873 -9.197 1.027 1.00 89.56 82 ASP A CA 1
ATOM 694 C C . ASP A 1 82 ? 6.949 -10.305 1.089 1.00 89.56 82 ASP A C 1
ATOM 696 O O . ASP A 1 82 ? 7.592 -10.666 0.095 1.00 89.56 82 ASP A O 1
ATOM 700 N N . GLY A 1 83 ? 7.129 -10.904 2.272 1.00 86.19 83 GLY A N 1
ATOM 701 C CA . GLY A 1 83 ? 8.066 -12.018 2.489 1.00 86.19 83 GLY A CA 1
ATOM 702 C C . GLY A 1 83 ? 7.748 -13.306 1.708 1.00 86.19 83 GLY A C 1
ATOM 703 O O . GLY A 1 83 ? 8.598 -14.197 1.622 1.00 86.19 83 GLY A O 1
ATOM 704 N N . TYR A 1 84 ? 6.558 -13.400 1.111 1.00 89.00 84 TYR A N 1
ATOM 705 C CA . TYR A 1 84 ? 6.074 -14.505 0.281 1.00 89.00 84 TYR A CA 1
ATOM 706 C C . TYR A 1 84 ? 5.971 -14.129 -1.206 1.00 89.00 84 TYR A C 1
ATOM 708 O O . TYR A 1 84 ? 5.423 -14.904 -1.999 1.00 89.00 84 TYR A O 1
ATOM 716 N N . ARG A 1 85 ? 6.535 -12.976 -1.598 1.00 90.50 85 ARG A N 1
ATOM 717 C CA . ARG A 1 85 ? 6.513 -12.428 -2.963 1.00 90.50 85 ARG A CA 1
ATOM 718 C C . ARG A 1 85 ? 5.100 -12.138 -3.479 1.00 90.50 85 ARG A C 1
ATOM 720 O O . ARG A 1 85 ? 4.849 -12.213 -4.681 1.00 90.50 85 ARG A O 1
ATOM 727 N N . LYS A 1 86 ? 4.158 -11.853 -2.584 1.00 93.75 86 LYS A N 1
ATOM 728 C CA . LYS A 1 86 ? 2.839 -11.319 -2.927 1.00 93.75 86 LYS A CA 1
ATOM 729 C C . LYS A 1 86 ? 2.950 -9.814 -3.114 1.00 93.75 86 LYS A C 1
ATOM 731 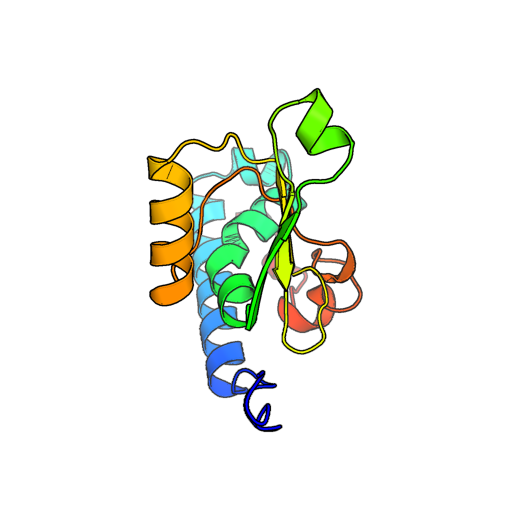O O . LYS A 1 86 ? 3.677 -9.155 -2.378 1.00 93.75 86 LYS A O 1
ATOM 736 N N . ILE A 1 87 ? 2.229 -9.296 -4.102 1.00 94.69 87 ILE A N 1
ATOM 737 C CA . ILE A 1 87 ? 2.185 -7.866 -4.408 1.00 94.69 87 ILE A CA 1
ATOM 738 C C . ILE A 1 87 ? 1.337 -7.175 -3.340 1.00 94.69 87 ILE A C 1
ATOM 740 O O . ILE A 1 87 ? 0.150 -7.474 -3.215 1.00 94.69 87 ILE A O 1
ATOM 744 N N . ILE A 1 88 ? 1.969 -6.285 -2.575 1.00 92.56 88 ILE A N 1
ATOM 745 C CA . ILE A 1 88 ? 1.325 -5.395 -1.603 1.00 92.56 88 ILE A CA 1
ATOM 746 C C . ILE A 1 88 ? 0.769 -4.179 -2.338 1.00 92.56 88 ILE A C 1
ATOM 748 O O . ILE A 1 88 ? -0.406 -3.856 -2.197 1.00 92.56 88 ILE A O 1
ATOM 752 N N . ARG A 1 89 ? 1.617 -3.542 -3.149 1.00 91.94 89 ARG A N 1
ATOM 753 C CA . ARG A 1 89 ? 1.315 -2.360 -3.959 1.00 91.94 89 ARG A CA 1
ATOM 754 C C . ARG A 1 89 ? 2.035 -2.451 -5.295 1.00 91.94 89 ARG A C 1
ATOM 756 O O . ARG A 1 89 ? 3.122 -3.032 -5.371 1.00 91.94 89 ARG A O 1
ATOM 763 N N . GLU A 1 90 ? 1.451 -1.867 -6.329 1.00 93.00 90 GLU A N 1
ATOM 764 C CA . GLU A 1 90 ? 2.086 -1.758 -7.635 1.00 93.00 90 GLU A CA 1
ATOM 765 C C . GLU A 1 90 ? 1.621 -0.554 -8.438 1.00 93.00 90 GLU A C 1
ATOM 767 O O . GLU A 1 90 ? 0.478 -0.133 -8.322 1.00 93.00 90 GLU A O 1
ATOM 772 N N . GLY A 1 91 ? 2.487 -0.031 -9.297 1.00 90.44 91 GLY A N 1
ATOM 773 C CA . GLY A 1 91 ? 2.142 1.083 -10.174 1.00 90.44 91 GLY A CA 1
ATOM 774 C C . GLY A 1 91 ? 3.133 1.260 -11.312 1.00 90.44 91 GLY A C 1
ATOM 775 O O . GLY A 1 91 ? 4.116 0.520 -11.432 1.00 90.44 91 GLY A O 1
ATOM 776 N N . ARG A 1 92 ? 2.849 2.238 -12.170 1.00 90.25 92 ARG A N 1
ATOM 777 C CA . ARG A 1 92 ? 3.676 2.619 -13.321 1.00 90.25 92 ARG A CA 1
ATOM 778 C C . ARG A 1 92 ? 4.361 3.943 -13.020 1.00 90.25 92 ARG A C 1
ATOM 780 O O . ARG A 1 92 ? 3.702 4.884 -12.593 1.00 90.25 92 ARG A O 1
ATOM 787 N N . LEU A 1 93 ? 5.671 4.009 -13.237 1.00 85.75 93 LEU A N 1
ATOM 788 C CA . LEU A 1 93 ? 6.467 5.164 -12.823 1.00 85.75 93 LEU A CA 1
ATOM 789 C C . LEU A 1 93 ? 6.994 5.949 -14.009 1.00 85.75 93 LEU A C 1
ATOM 791 O O . LEU A 1 93 ? 7.562 5.362 -14.923 1.00 85.75 93 LEU A O 1
ATOM 795 N N . ASP A 1 94 ? 6.925 7.273 -13.936 1.00 85.88 94 ASP A N 1
ATOM 796 C CA . ASP A 1 94 ? 7.703 8.144 -14.815 1.00 85.88 94 ASP A CA 1
ATOM 797 C C . ASP A 1 94 ? 9.145 8.234 -14.293 1.00 85.88 94 ASP A C 1
ATOM 799 O O . ASP A 1 94 ? 9.443 8.987 -13.362 1.00 85.88 94 ASP A O 1
ATOM 803 N N . LEU A 1 95 ? 10.054 7.436 -14.863 1.00 77.50 95 LEU A N 1
ATOM 804 C CA . LEU A 1 95 ? 11.443 7.414 -14.408 1.00 77.50 95 LEU A CA 1
ATOM 805 C C . LEU A 1 95 ? 12.286 8.552 -14.982 1.00 77.50 95 LEU A C 1
ATOM 807 O O . LEU A 1 95 ? 12.299 8.830 -16.179 1.00 77.50 95 LEU A O 1
ATOM 811 N N . ASN A 1 96 ? 13.105 9.112 -14.099 1.00 81.81 96 ASN A N 1
ATOM 812 C CA . ASN A 1 96 ? 14.301 9.881 -14.410 1.00 81.81 96 ASN A CA 1
ATOM 813 C C . ASN A 1 96 ? 15.400 9.528 -13.381 1.00 81.81 96 ASN A C 1
ATOM 815 O O . ASN A 1 96 ? 15.144 8.803 -12.416 1.00 81.81 96 ASN A O 1
ATOM 819 N N . GLU A 1 97 ? 16.631 10.007 -13.582 1.00 77.25 97 GLU A N 1
ATOM 820 C CA . GLU A 1 97 ? 17.771 9.674 -12.703 1.00 77.25 97 GLU A CA 1
ATOM 821 C C . GLU A 1 97 ? 17.530 10.053 -11.229 1.00 77.25 97 GLU A C 1
ATOM 823 O O . GLU A 1 97 ? 17.929 9.323 -10.315 1.00 77.25 97 GLU A O 1
ATOM 828 N N . GLN A 1 98 ? 16.823 11.160 -10.992 1.00 82.62 98 GLN A N 1
ATOM 829 C CA . GLN A 1 98 ? 16.459 11.606 -9.650 1.00 82.62 98 GLN A CA 1
ATOM 830 C C . GLN A 1 98 ? 15.461 10.638 -8.992 1.00 82.62 98 GLN A C 1
ATOM 832 O O . GLN A 1 98 ? 15.697 10.193 -7.871 1.00 82.62 98 GLN A O 1
ATOM 837 N N . ARG A 1 99 ? 14.405 10.237 -9.708 1.00 80.06 99 ARG A N 1
ATOM 838 C CA . ARG A 1 99 ? 13.376 9.294 -9.234 1.00 80.06 99 ARG A CA 1
ATOM 839 C C . ARG A 1 99 ? 13.963 7.945 -8.836 1.00 80.06 99 ARG A C 1
ATOM 841 O O . ARG A 1 99 ? 13.612 7.415 -7.790 1.00 80.06 99 ARG A O 1
ATOM 848 N N . ILE A 1 100 ? 14.894 7.399 -9.620 1.00 79.00 100 ILE A N 1
ATOM 849 C CA . ILE A 1 100 ? 15.559 6.128 -9.276 1.00 79.00 100 ILE A CA 1
ATOM 850 C C . ILE A 1 100 ? 16.301 6.251 -7.937 1.00 79.00 100 ILE A C 1
ATOM 852 O O . ILE A 1 100 ? 16.243 5.343 -7.105 1.00 79.00 100 ILE A O 1
ATOM 856 N N . SER A 1 101 ? 16.969 7.385 -7.716 1.00 83.12 101 SER A N 1
ATOM 857 C CA . SER A 1 101 ? 17.688 7.658 -6.470 1.00 83.12 101 SER A CA 1
ATOM 858 C C . SER A 1 101 ? 16.729 7.811 -5.284 1.00 83.12 101 SER A C 1
ATOM 860 O O . SER A 1 101 ? 16.980 7.252 -4.219 1.00 83.12 101 SER A O 1
ATOM 862 N N . GLU A 1 102 ? 15.607 8.511 -5.468 1.0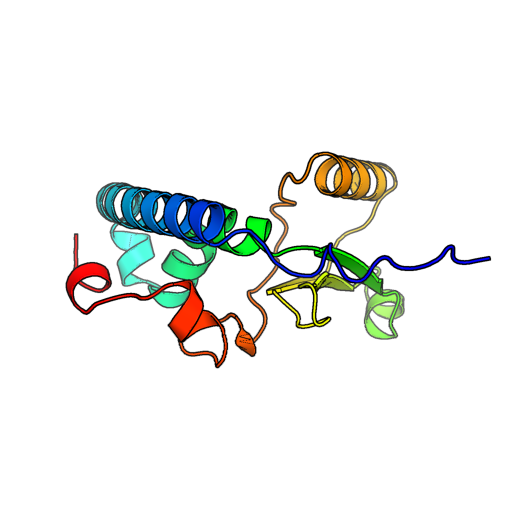0 82.69 102 GLU A N 1
ATOM 863 C CA . GLU A 1 102 ? 14.553 8.659 -4.454 1.00 82.69 102 GLU A CA 1
ATOM 864 C C . GLU A 1 102 ? 13.948 7.308 -4.066 1.00 82.69 102 GLU A C 1
ATOM 866 O O . GLU A 1 102 ? 13.858 6.993 -2.882 1.00 82.69 102 GLU A O 1
ATOM 871 N N . ILE A 1 103 ? 13.626 6.469 -5.052 1.00 79.00 103 ILE A N 1
ATOM 872 C CA . ILE A 1 103 ? 13.092 5.119 -4.845 1.00 79.00 103 ILE A CA 1
ATOM 873 C C . ILE A 1 103 ? 14.062 4.264 -4.016 1.00 79.00 103 ILE A C 1
ATOM 875 O O . ILE A 1 103 ? 13.653 3.591 -3.067 1.00 79.00 103 ILE A O 1
ATOM 879 N N . ALA A 1 104 ? 15.358 4.312 -4.339 1.00 78.81 104 ALA A N 1
ATOM 880 C CA . ALA A 1 104 ? 16.388 3.594 -3.594 1.00 78.81 104 ALA A CA 1
ATOM 881 C C . ALA A 1 104 ? 16.496 4.087 -2.140 1.00 78.81 104 ALA A C 1
ATOM 883 O O . ALA A 1 104 ? 16.524 3.274 -1.217 1.00 78.81 104 ALA A O 1
ATOM 884 N N . VAL A 1 105 ? 16.488 5.407 -1.924 1.00 81.81 105 VAL A N 1
ATOM 885 C CA . VAL A 1 105 ? 16.525 6.013 -0.582 1.00 81.81 105 VAL A CA 1
ATOM 886 C C . VAL A 1 105 ? 15.281 5.656 0.228 1.00 81.81 105 VAL A C 1
ATOM 888 O O . VAL A 1 105 ? 15.398 5.318 1.406 1.00 81.81 105 VAL A O 1
ATOM 891 N N . CYS A 1 106 ? 14.098 5.714 -0.382 1.00 77.12 106 CYS A N 1
ATOM 892 C CA . CYS A 1 106 ? 12.846 5.323 0.254 1.00 77.12 106 CYS A CA 1
ATOM 893 C C . CYS A 1 106 ? 12.892 3.856 0.688 1.00 77.12 106 CYS A C 1
ATOM 895 O O . CYS A 1 106 ? 12.649 3.555 1.856 1.00 77.12 106 CYS A O 1
ATOM 897 N N . TYR A 1 107 ? 13.328 2.959 -0.199 1.00 73.81 107 TYR A N 1
ATOM 898 C CA . TYR A 1 107 ? 13.506 1.548 0.131 1.00 73.81 107 TYR A CA 1
ATOM 899 C C . TYR A 1 107 ? 14.500 1.331 1.286 1.00 73.81 107 TYR A C 1
ATOM 901 O O . TYR A 1 107 ? 14.187 0.624 2.243 1.00 73.81 107 TYR A O 1
ATOM 909 N N . GLU A 1 108 ? 15.675 1.968 1.251 1.00 74.38 108 GLU A N 1
ATOM 910 C CA . GLU A 1 108 ? 16.687 1.844 2.314 1.00 74.38 108 GLU A CA 1
ATOM 911 C C . GLU A 1 108 ? 16.199 2.364 3.668 1.00 74.38 108 GLU A C 1
ATOM 913 O O . GLU A 1 108 ? 16.502 1.784 4.714 1.00 74.38 108 GLU A O 1
ATOM 918 N N . ARG A 1 109 ? 15.440 3.461 3.657 1.00 72.62 109 ARG A N 1
ATOM 919 C CA . ARG A 1 109 ? 14.902 4.086 4.869 1.00 72.62 109 ARG A CA 1
ATOM 920 C C . ARG A 1 109 ? 13.575 3.485 5.315 1.00 72.62 109 ARG A C 1
ATOM 922 O O . ARG A 1 109 ? 13.059 3.900 6.350 1.00 72.62 109 ARG A O 1
ATOM 929 N N . ASN A 1 110 ? 13.044 2.514 4.570 1.00 67.19 110 ASN A N 1
ATOM 930 C CA . ASN A 1 110 ? 11.714 1.954 4.779 1.00 67.19 110 ASN A CA 1
ATOM 931 C C . ASN A 1 110 ? 10.625 3.049 4.814 1.00 67.19 110 ASN A C 1
ATOM 933 O O . ASN A 1 110 ? 9.698 3.003 5.623 1.00 67.19 110 ASN A O 1
ATOM 937 N N . ILE A 1 111 ? 10.812 4.067 3.972 1.00 67.81 111 ILE A N 1
ATOM 938 C CA . ILE A 1 111 ? 9.899 5.182 3.732 1.00 67.81 111 ILE A CA 1
ATOM 939 C C . ILE A 1 111 ? 9.149 4.864 2.445 1.00 67.81 111 ILE A C 1
ATOM 941 O O . ILE A 1 111 ? 9.705 4.285 1.514 1.00 67.81 111 ILE A O 1
ATOM 945 N N . GLU A 1 112 ? 7.876 5.214 2.402 1.00 65.19 112 GLU A N 1
ATOM 946 C CA . GLU A 1 112 ? 7.049 4.916 1.249 1.00 65.19 112 GLU A CA 1
ATOM 947 C C . GLU A 1 112 ? 7.339 5.847 0.058 1.00 65.19 112 GLU A C 1
ATOM 949 O O . GLU A 1 112 ? 7.785 6.985 0.225 1.00 65.19 112 GLU A O 1
ATOM 954 N N . ILE A 1 113 ? 7.077 5.358 -1.154 1.00 65.88 113 ILE A N 1
ATOM 955 C CA . ILE A 1 113 ? 7.125 6.147 -2.381 1.00 65.88 113 ILE A CA 1
ATOM 956 C C . ILE A 1 113 ? 5.669 6.459 -2.761 1.00 65.88 113 ILE A C 1
ATOM 958 O O . ILE A 1 113 ? 4.961 5.545 -3.185 1.00 65.88 113 ILE A O 1
ATOM 962 N N . PRO A 1 114 ? 5.204 7.712 -2.608 1.00 56.38 114 PRO A N 1
ATOM 963 C CA . PRO A 1 114 ? 3.800 8.098 -2.785 1.00 56.38 114 PRO A CA 1
ATOM 964 C C . PRO A 1 114 ? 3.406 8.253 -4.268 1.00 56.38 114 PRO A C 1
ATOM 966 O O . PRO A 1 114 ? 2.785 9.236 -4.665 1.00 56.38 114 PRO A O 1
ATOM 969 N N . GLU A 1 115 ? 3.836 7.330 -5.125 1.00 61.66 115 GLU 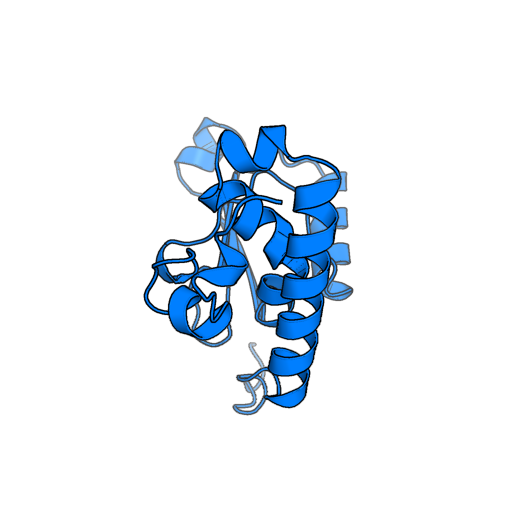A N 1
ATOM 970 C CA . GLU A 1 115 ? 3.447 7.292 -6.540 1.00 61.66 115 GLU A CA 1
ATOM 971 C C . GLU A 1 115 ? 2.017 6.749 -6.706 1.00 61.66 115 GLU A C 1
ATOM 973 O O . GLU A 1 115 ? 1.417 6.276 -5.743 1.00 61.66 115 GLU A O 1
ATOM 978 N N . GLU A 1 116 ? 1.467 6.808 -7.926 1.00 69.25 116 GLU A N 1
ATOM 979 C CA . GLU A 1 116 ? 0.182 6.200 -8.317 1.00 69.25 116 GLU A CA 1
ATOM 980 C C . GLU A 1 116 ? 0.256 4.662 -8.261 1.00 69.25 116 GLU A C 1
ATOM 982 O O . GLU A 1 116 ? 0.159 3.955 -9.268 1.00 69.25 116 GLU A O 1
ATOM 987 N N . VAL A 1 117 ? 0.507 4.129 -7.071 1.00 83.56 117 VAL A N 1
ATOM 988 C CA . VAL A 1 117 ? 0.538 2.706 -6.792 1.00 83.56 117 VAL A CA 1
ATOM 989 C C . VAL A 1 117 ? -0.802 2.297 -6.209 1.00 83.56 117 VAL A C 1
ATOM 991 O O . VAL A 1 117 ? -1.327 2.913 -5.286 1.00 83.56 117 VAL A O 1
ATOM 994 N N . VAL A 1 118 ? -1.367 1.241 -6.770 1.00 91.00 118 VAL A N 1
ATOM 995 C CA . VAL A 1 118 ? -2.611 0.636 -6.311 1.00 91.00 118 VAL A CA 1
ATOM 996 C C . VAL A 1 118 ? -2.298 -0.553 -5.419 1.00 91.00 118 VAL A C 1
ATOM 998 O O . VAL A 1 118 ? -1.262 -1.211 -5.567 1.00 91.00 118 VAL A O 1
ATOM 1001 N N . VAL A 1 119 ? -3.199 -0.855 -4.490 1.00 93.44 119 VAL A N 1
ATOM 1002 C CA . VAL A 1 119 ? -3.064 -2.033 -3.637 1.00 93.44 119 VAL A CA 1
ATOM 1003 C C . VAL A 1 119 ? -3.224 -3.299 -4.480 1.00 93.44 119 VAL A C 1
ATOM 1005 O O . VAL A 1 119 ? -4.143 -3.439 -5.289 1.00 93.44 119 VAL A O 1
ATOM 1008 N N . GLY A 1 120 ? -2.306 -4.247 -4.291 1.00 94.56 120 GLY A N 1
ATOM 1009 C CA . GLY A 1 120 ? -2.345 -5.531 -4.979 1.00 94.56 120 GLY A CA 1
ATOM 1010 C C . GLY A 1 120 ? -3.582 -6.338 -4.580 1.00 94.56 120 GLY A C 1
ATOM 1011 O O . GLY A 1 120 ? -4.000 -6.329 -3.427 1.00 94.56 120 GLY A O 1
ATOM 1012 N N . GLU A 1 121 ? -4.143 -7.106 -5.514 1.00 95.75 121 GLU A N 1
ATOM 1013 C CA . GLU A 1 121 ? -5.460 -7.753 -5.368 1.00 95.75 121 GLU A CA 1
ATOM 1014 C C . GLU A 1 121 ? -5.650 -8.554 -4.063 1.00 95.75 121 GLU A C 1
ATOM 1016 O O . GLU A 1 121 ? -6.688 -8.484 -3.410 1.00 95.75 121 GLU A O 1
ATOM 1021 N N . LYS A 1 122 ? -4.627 -9.299 -3.628 1.00 94.00 122 LYS A N 1
ATOM 1022 C CA . LYS A 1 122 ? -4.685 -10.074 -2.373 1.00 94.00 122 LYS A CA 1
ATOM 1023 C C . LYS A 1 122 ? -4.691 -9.189 -1.124 1.00 94.00 122 LYS A C 1
ATOM 1025 O O . LYS A 1 122 ? -5.203 -9.617 -0.090 1.00 94.00 122 LYS A O 1
ATOM 1030 N N . TYR A 1 123 ? -4.092 -8.008 -1.217 1.00 93.81 123 TYR A N 1
ATOM 1031 C CA . TYR A 1 123 ? -3.949 -7.029 -0.145 1.00 93.81 123 TYR A CA 1
ATOM 1032 C C . TYR A 1 123 ? -5.087 -6.011 -0.095 1.00 93.81 123 TYR A C 1
ATOM 1034 O O . TYR A 1 123 ? -5.167 -5.298 0.901 1.00 93.81 123 TYR A O 1
ATOM 1042 N N . LYS A 1 124 ? -5.976 -5.960 -1.095 1.00 94.81 124 LYS A N 1
ATOM 1043 C CA . LYS A 1 124 ? -7.198 -5.143 -1.042 1.00 94.81 124 LYS A CA 1
ATOM 1044 C C . LYS A 1 124 ? -8.041 -5.474 0.179 1.00 94.81 124 LYS A C 1
ATOM 1046 O O . LYS A 1 124 ? -7.965 -6.591 0.695 1.00 94.81 124 LYS A O 1
ATOM 1051 N N . ILE A 1 125 ? -8.889 -4.548 0.617 1.00 93.69 125 ILE A N 1
ATOM 1052 C CA . ILE A 1 125 ? -9.653 -4.675 1.874 1.00 93.69 125 ILE A CA 1
ATOM 1053 C C . ILE A 1 125 ? -10.453 -5.984 1.996 1.00 93.69 125 ILE A C 1
ATOM 1055 O O . ILE A 1 125 ? -10.498 -6.590 3.068 1.00 93.69 125 ILE A O 1
ATOM 1059 N N . TYR A 1 126 ? -11.002 -6.480 0.882 1.00 92.56 126 TYR A N 1
ATOM 1060 C CA . TYR A 1 126 ? -11.747 -7.742 0.816 1.00 92.56 126 TYR A CA 1
ATOM 1061 C C . TYR A 1 126 ? -10.932 -8.928 0.286 1.00 92.56 126 TYR A C 1
ATOM 1063 O O . TYR A 1 126 ? -11.451 -10.051 0.210 1.00 92.56 126 TYR A O 1
ATOM 1071 N N . GLY A 1 127 ? -9.668 -8.685 -0.050 1.00 91.62 127 GLY A N 1
ATOM 1072 C CA . GLY A 1 127 ? -8.717 -9.670 -0.527 1.00 91.62 127 GLY A CA 1
ATOM 1073 C C . GLY A 1 127 ? -8.358 -10.709 0.535 1.00 91.62 127 GLY A C 1
ATOM 1074 O O . GLY A 1 127 ? -8.601 -10.545 1.734 1.00 91.62 127 GLY A O 1
ATOM 1075 N N . GLU A 1 128 ? -7.765 -11.805 0.066 1.00 93.06 128 GLU A N 1
ATOM 1076 C CA . GLU A 1 128 ? -7.351 -12.960 0.875 1.00 93.06 128 GLU A CA 1
ATOM 1077 C C . GLU A 1 128 ? -6.492 -12.566 2.088 1.00 93.06 128 GLU A C 1
ATOM 1079 O O . GLU A 1 128 ? -6.691 -13.091 3.182 1.00 93.06 128 GLU A O 1
ATOM 1084 N N . ILE A 1 129 ? -5.559 -11.630 1.901 1.00 91.19 129 ILE A N 1
ATOM 1085 C CA . ILE A 1 129 ? -4.646 -11.147 2.943 1.00 91.19 129 ILE A CA 1
ATOM 1086 C C . ILE A 1 129 ? -5.229 -9.910 3.629 1.00 91.19 129 ILE A C 1
ATOM 1088 O O . ILE A 1 129 ? -5.191 -9.816 4.858 1.00 91.19 129 ILE A O 1
ATOM 1092 N N . GLY A 1 130 ? -5.806 -8.982 2.858 1.00 91.00 130 GLY A N 1
ATOM 1093 C CA . GLY A 1 130 ? -6.308 -7.707 3.374 1.00 91.00 130 GLY A CA 1
ATOM 1094 C C . GLY A 1 130 ? -7.340 -7.862 4.491 1.00 91.00 130 GLY A C 1
ATOM 1095 O O . GLY A 1 130 ? -7.211 -7.216 5.530 1.00 91.00 130 GLY A O 1
ATOM 1096 N N . LYS A 1 131 ? -8.278 -8.814 4.372 1.00 90.69 131 LYS A N 1
ATOM 1097 C CA . LYS A 1 131 ? -9.260 -9.107 5.436 1.00 90.69 131 LYS A CA 1
ATOM 1098 C C . LYS A 1 131 ? -8.605 -9.369 6.796 1.00 90.69 131 LYS A C 1
ATOM 1100 O O . LYS A 1 131 ? -9.042 -8.840 7.817 1.00 90.69 131 LYS A O 1
ATOM 1105 N N . GLY A 1 132 ? -7.543 -10.175 6.814 1.00 89.75 132 GLY A N 1
ATOM 1106 C CA . GLY A 1 132 ? -6.798 -10.495 8.035 1.00 89.75 132 GLY A CA 1
ATOM 1107 C C . GLY A 1 132 ? -5.870 -9.368 8.495 1.00 89.75 132 GLY A C 1
ATOM 1108 O O . GLY A 1 132 ? -5.620 -9.229 9.698 1.00 89.75 132 GLY A O 1
ATOM 1109 N N . LEU A 1 133 ? -5.375 -8.569 7.548 1.00 89.81 133 LEU A N 1
ATOM 1110 C CA . LEU A 1 133 ? -4.484 -7.442 7.791 1.00 89.81 133 LEU A CA 1
ATOM 1111 C C . LEU A 1 133 ? -5.223 -6.284 8.470 1.00 89.81 133 LEU A C 1
ATOM 1113 O O . LEU A 1 133 ? -4.868 -5.930 9.598 1.00 89.81 133 LEU A O 1
ATOM 1117 N N . TYR A 1 134 ? -6.259 -5.746 7.819 1.00 91.75 134 TYR A N 1
ATOM 1118 C CA . TYR A 1 134 ? -6.956 -4.536 8.265 1.00 91.75 134 TYR A CA 1
ATOM 1119 C C . TYR A 1 134 ? -7.893 -4.798 9.447 1.00 91.75 134 TYR A C 1
ATOM 1121 O O . TYR A 1 134 ? -7.993 -3.958 10.338 1.00 91.75 134 TYR A O 1
ATOM 1129 N N . ARG A 1 135 ? -8.538 -5.977 9.498 1.00 92.25 135 ARG A N 1
ATOM 1130 C CA . ARG A 1 135 ? -9.522 -6.353 10.539 1.00 92.25 135 ARG A CA 1
ATOM 1131 C C . ARG A 1 135 ? -10.546 -5.240 10.808 1.00 92.25 135 ARG A C 1
ATOM 1133 O O . ARG A 1 135 ? -10.764 -4.837 11.957 1.00 92.25 135 ARG A O 1
ATOM 1140 N N . LEU A 1 136 ? -11.120 -4.728 9.724 1.00 94.06 136 LEU A N 1
ATOM 1141 C CA . LEU A 1 136 ? -12.160 -3.709 9.773 1.00 94.06 136 LEU A CA 1
ATOM 1142 C C . LEU A 1 136 ? -13.457 -4.308 10.319 1.00 94.06 136 LEU A C 1
ATOM 1144 O O . LEU A 1 136 ? -13.809 -5.447 10.002 1.00 94.06 136 LEU A O 1
ATOM 1148 N N . THR A 1 137 ? -14.146 -3.542 11.152 1.00 94.44 137 THR A N 1
ATOM 1149 C CA . THR A 1 137 ? -15.468 -3.844 11.702 1.00 94.44 137 THR A CA 1
ATOM 1150 C C . THR A 1 137 ? -16.516 -2.943 11.054 1.00 94.44 137 THR A C 1
ATOM 1152 O O . THR A 1 137 ? -16.183 -1.980 10.371 1.00 94.44 137 THR A O 1
ATOM 1155 N N . ASN A 1 138 ? -17.799 -3.216 11.298 1.00 93.44 138 ASN A N 1
ATOM 1156 C CA . ASN A 1 138 ? -18.882 -2.349 10.819 1.00 93.44 138 ASN A CA 1
ATOM 1157 C C . ASN A 1 138 ? -18.758 -0.904 11.336 1.00 93.44 138 ASN A C 1
ATOM 1159 O O . ASN A 1 138 ? -19.179 0.017 10.649 1.00 93.44 138 ASN A O 1
ATOM 1163 N N . GLU A 1 139 ? -18.169 -0.704 12.519 1.00 92.75 139 GLU A N 1
ATOM 1164 C CA . GLU A 1 139 ? -17.907 0.630 13.075 1.00 92.75 139 GLU A CA 1
ATOM 1165 C C . GLU A 1 139 ? -16.858 1.376 12.246 1.00 92.75 139 GLU A C 1
ATOM 1167 O O . GLU A 1 139 ? -17.029 2.556 11.959 1.00 92.75 139 GLU A O 1
ATOM 1172 N N . ASP A 1 140 ? -15.824 0.676 11.765 1.00 92.94 140 ASP A N 1
ATOM 1173 C CA . ASP A 1 140 ? -14.813 1.276 10.893 1.00 92.94 140 ASP A CA 1
ATOM 1174 C C . ASP A 1 140 ? -15.397 1.705 9.532 1.00 92.94 140 ASP A C 1
ATOM 1176 O O . ASP A 1 140 ? -14.820 2.567 8.874 1.00 92.94 140 ASP A O 1
ATOM 1180 N N . PHE A 1 141 ? -16.542 1.152 9.111 1.00 91.69 141 PHE A N 1
ATOM 1181 C CA . PHE A 1 141 ? -17.274 1.542 7.895 1.00 91.69 141 PHE A CA 1
ATOM 1182 C C . PHE A 1 141 ? -18.403 2.553 8.142 1.00 91.69 141 PHE A C 1
ATOM 1184 O O . PHE A 1 141 ? -19.025 3.004 7.183 1.00 91.69 141 PHE A O 1
ATOM 1191 N N . ALA A 1 142 ? -18.684 2.928 9.390 1.00 91.00 142 ALA A N 1
ATOM 1192 C CA . ALA A 1 142 ? -19.707 3.927 9.676 1.00 91.00 142 ALA A CA 1
ATOM 1193 C C . ALA A 1 142 ? -19.290 5.312 9.152 1.00 91.00 142 ALA A C 1
ATOM 1195 O O . ALA A 1 142 ? -18.097 5.608 9.019 1.00 91.00 142 ALA A O 1
ATOM 1196 N N . ASP A 1 143 ? -20.272 6.156 8.844 1.00 87.50 143 ASP A N 1
ATOM 1197 C CA . ASP A 1 143 ? -20.010 7.553 8.505 1.00 87.50 143 ASP A CA 1
ATOM 1198 C C . ASP A 1 143 ? -19.370 8.306 9.692 1.00 87.50 143 ASP A C 1
ATOM 1200 O O . ASP A 1 143 ? -19.610 7.919 10.841 1.00 87.50 143 ASP A O 1
ATOM 1204 N N . PRO A 1 144 ? -18.539 9.336 9.419 1.00 79.81 144 PRO A N 1
ATOM 1205 C CA . PRO A 1 144 ? -17.944 10.196 10.445 1.00 79.81 144 PRO A CA 1
ATOM 1206 C C . PRO A 1 144 ? -18.963 10.889 11.356 1.00 79.81 144 PRO A C 1
ATOM 1208 O O . PRO A 1 144 ? -20.057 11.263 10.869 1.00 79.81 144 PRO A O 1
#